Protein AF-A0A1F2P6I3-F1 (afdb_monomer)

Mean predicted aligned error: 10.15 Å

Solvent-accessible surface area (backbone atoms only — not comparable to full-atom values): 3891 Å² total; per-residue (Å²): 133,88,76,57,69,67,57,54,53,54,46,53,57,48,52,42,52,50,50,30,48,47,37,40,68,79,65,62,44,55,70,69,55,25,49,55,50,34,52,50,54,49,55,52,53,52,62,63,62,74,70,72,62,95,82,73,83,79,83,76,85,80,129

Radius of gyration: 14.07 Å; Cα contacts (8 Å, |Δi|>4): 18; chains: 1; bounding box: 28×20×36 Å

Nearest PDB structures (foldseek):
  3m6k-assembly1_A  TM=8.182E-01  e=2.372E+00  Methanopyrus kandleri AV19
  1f5t-assembly1_A  TM=7.127E-01  e=4.315E+00  Corynebacterium diphtheriae

Foldseek 3Di:
DDDDPVVVVVVLVVQLVVQLCCCCPVVVDDNVVSNVVSVVVSVVVVVVVVDDDPPDDDDDPDD

Organism: NCBI:txid1839936

Structure (mmCIF, N/CA/C/O backbone):
data_AF-A0A1F2P6I3-F1
#
_entry.id   AF-A0A1F2P6I3-F1
#
loop_
_atom_site.group_PDB
_atom_site.id
_atom_site.type_symbol
_atom_site.label_atom_id
_atom_site.label_alt_id
_atom_site.label_comp_id
_atom_site.label_asym_id
_atom_site.label_entity_id
_atom_site.label_seq_id
_atom_site.pdbx_PDB_ins_code
_atom_site.Cartn_x
_atom_site.Cartn_y
_atom_site.Cartn_z
_atom_site.occupancy
_atom_site.B_iso_or_equiv
_atom_site.auth_seq_id
_atom_site.auth_comp_id
_atom_site.auth_asym_id
_atom_site.auth_atom_id
_atom_site.pdbx_PDB_model_num
ATOM 1 N N . MET A 1 1 ? 12.480 3.289 -24.902 1.00 46.03 1 MET A N 1
ATOM 2 C CA . MET A 1 1 ? 11.543 4.409 -24.665 1.00 46.03 1 MET A CA 1
ATOM 3 C C . MET A 1 1 ? 11.625 4.729 -23.181 1.00 46.03 1 MET A C 1
ATOM 5 O O . MET A 1 1 ? 11.253 3.877 -22.385 1.00 46.03 1 MET A O 1
ATOM 9 N N . GLU A 1 2 ? 12.232 5.850 -22.791 1.00 52.50 2 GLU A N 1
ATOM 10 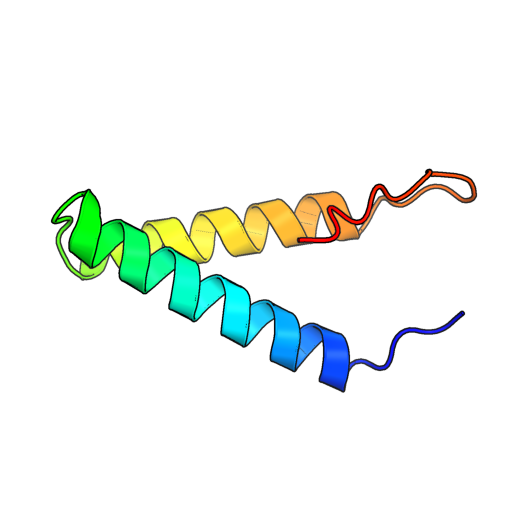C CA . GLU A 1 2 ? 12.404 6.181 -21.368 1.00 52.50 2 GLU A CA 1
ATOM 11 C C . GLU A 1 2 ? 11.073 6.669 -20.789 1.00 52.50 2 GLU A C 1
ATOM 13 O O . GLU A 1 2 ? 10.530 7.686 -21.219 1.00 52.50 2 GLU A O 1
ATOM 18 N N . VAL A 1 3 ? 10.513 5.914 -19.842 1.00 61.00 3 VAL A N 1
ATOM 19 C CA . VAL A 1 3 ? 9.297 6.320 -19.132 1.00 61.00 3 VAL A CA 1
ATOM 20 C C . VAL A 1 3 ? 9.670 7.427 -18.139 1.00 61.00 3 VAL A C 1
ATOM 22 O O . VAL A 1 3 ? 10.563 7.214 -17.313 1.00 61.00 3 VAL A O 1
ATOM 25 N N . PRO A 1 4 ? 9.007 8.597 -18.169 1.00 71.69 4 PRO A N 1
ATOM 26 C CA . PRO A 1 4 ? 9.302 9.686 -17.244 1.00 71.69 4 PRO A CA 1
ATOM 27 C C . PRO A 1 4 ? 9.142 9.245 -15.783 1.00 71.69 4 PRO A C 1
ATOM 29 O O . PRO A 1 4 ? 8.126 8.657 -15.411 1.00 71.69 4 PRO A O 1
ATOM 32 N N . LYS A 1 5 ? 10.113 9.571 -14.920 1.00 67.50 5 LYS A N 1
ATOM 33 C CA . LYS A 1 5 ? 10.095 9.202 -13.486 1.00 67.50 5 LYS A CA 1
ATOM 34 C C . LYS A 1 5 ? 8.841 9.693 -12.746 1.00 67.50 5 LYS A C 1
ATOM 36 O O . LYS A 1 5 ? 8.361 9.035 -11.826 1.00 67.50 5 LYS A O 1
ATOM 41 N N . GLU A 1 6 ? 8.280 10.820 -13.173 1.00 67.75 6 GLU A N 1
ATOM 42 C CA . GLU A 1 6 ? 7.032 11.379 -12.637 1.00 67.75 6 GLU A CA 1
ATOM 43 C C . GLU A 1 6 ? 5.817 10.485 -12.910 1.00 67.75 6 GLU A C 1
ATOM 45 O O . GLU A 1 6 ? 4.928 10.367 -12.062 1.00 67.75 6 GLU A O 1
ATOM 50 N N . TYR A 1 7 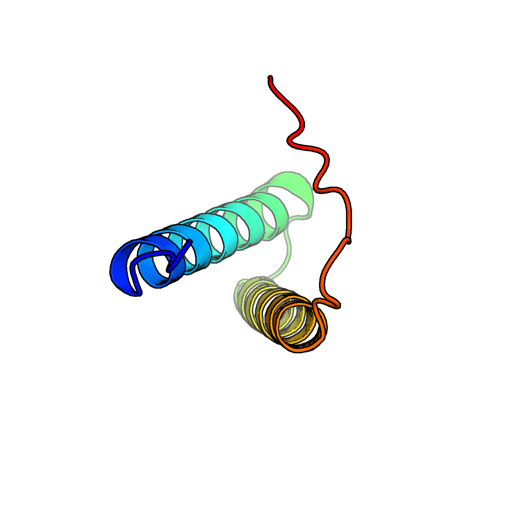? 5.799 9.807 -14.062 1.00 66.44 7 TYR A N 1
ATOM 51 C CA . TYR A 1 7 ? 4.748 8.855 -14.411 1.00 66.44 7 TYR A CA 1
ATOM 52 C C . TYR A 1 7 ? 4.782 7.646 -13.474 1.00 66.44 7 TYR A C 1
ATOM 54 O O . TYR A 1 7 ? 3.749 7.256 -12.936 1.00 66.44 7 TYR A O 1
ATOM 62 N N . ILE A 1 8 ? 5.978 7.117 -13.204 1.00 69.06 8 ILE A N 1
ATOM 63 C CA . ILE A 1 8 ? 6.190 5.992 -12.281 1.00 69.06 8 ILE A CA 1
ATOM 64 C C . ILE A 1 8 ? 5.758 6.374 -10.858 1.00 69.06 8 ILE A C 1
ATOM 66 O O . ILE A 1 8 ? 4.998 5.648 -10.226 1.00 69.06 8 ILE A O 1
ATOM 70 N N . SER A 1 9 ? 6.160 7.552 -10.375 1.00 70.31 9 SER A N 1
ATOM 71 C CA . SER A 1 9 ? 5.763 8.052 -9.049 1.00 70.31 9 SER A CA 1
ATOM 72 C C . SER A 1 9 ? 4.242 8.212 -8.913 1.00 70.31 9 SER A C 1
ATOM 74 O O . SER A 1 9 ? 3.635 7.775 -7.931 1.00 70.31 9 SER A O 1
ATOM 76 N N . THR A 1 10 ? 3.598 8.787 -9.931 1.00 73.62 10 THR A N 1
ATOM 77 C CA . THR A 1 10 ? 2.140 8.970 -9.948 1.00 73.62 10 THR A CA 1
ATOM 78 C C . THR A 1 10 ? 1.407 7.631 -10.003 1.00 73.62 10 THR A C 1
ATOM 80 O O . THR A 1 10 ? 0.396 7.452 -9.320 1.00 73.62 10 THR A O 1
ATOM 83 N N . PHE A 1 11 ? 1.926 6.684 -10.785 1.00 73.31 11 PHE A N 1
ATOM 84 C CA . PHE A 1 11 ? 1.397 5.332 -10.894 1.00 73.31 11 PHE A CA 1
ATOM 85 C C . PHE A 1 11 ? 1.489 4.582 -9.559 1.00 73.31 11 PHE A C 1
ATOM 87 O O . PHE A 1 11 ? 0.467 4.112 -9.062 1.00 73.31 11 PHE A O 1
ATOM 94 N N . ASN A 1 12 ? 2.663 4.571 -8.923 1.00 72.75 12 ASN A N 1
ATOM 95 C CA . ASN A 1 12 ? 2.881 3.908 -7.635 1.00 72.75 12 ASN A CA 1
ATOM 96 C C . ASN A 1 12 ? 1.947 4.467 -6.557 1.00 72.75 12 ASN A C 1
ATOM 98 O O . ASN A 1 12 ? 1.254 3.714 -5.875 1.00 72.75 12 ASN A O 1
ATOM 102 N N . ARG A 1 13 ? 1.817 5.798 -6.483 1.00 78.50 13 ARG A N 1
ATOM 103 C CA . ARG A 1 13 ? 0.895 6.458 -5.546 1.00 78.50 13 ARG A CA 1
ATOM 104 C C . ARG A 1 13 ? -0.570 6.088 -5.793 1.00 78.50 13 ARG A C 1
ATOM 106 O O . ARG A 1 13 ? -1.373 6.071 -4.859 1.00 78.50 13 ARG A O 1
ATOM 113 N N . ARG A 1 14 ? -0.954 5.856 -7.051 1.00 81.44 14 ARG A N 1
ATOM 114 C CA . ARG A 1 14 ? -2.318 5.454 -7.412 1.00 81.44 14 ARG A CA 1
ATOM 115 C C . ARG A 1 14 ? -2.592 4.009 -7.001 1.00 81.44 14 ARG A C 1
ATOM 117 O O . ARG A 1 14 ? -3.632 3.769 -6.394 1.00 81.44 14 ARG A O 1
ATOM 124 N N . ILE A 1 15 ? -1.659 3.098 -7.278 1.00 82.31 15 ILE A N 1
ATOM 125 C CA . ILE A 1 15 ? -1.745 1.685 -6.884 1.00 82.31 15 ILE A CA 1
ATOM 126 C C . ILE A 1 15 ? -1.825 1.553 -5.365 1.00 82.31 15 ILE A C 1
ATOM 128 O O . ILE A 1 15 ? -2.746 0.916 -4.867 1.00 82.31 15 ILE A O 1
ATOM 132 N N . GLU A 1 16 ? -0.944 2.228 -4.624 1.00 83.81 16 GLU A N 1
ATOM 133 C CA . GLU A 1 16 ? -0.930 2.192 -3.158 1.00 83.81 16 GLU A CA 1
ATOM 134 C C . GLU A 1 16 ? -2.282 2.621 -2.562 1.00 83.81 16 GLU A C 1
ATOM 136 O O . GLU A 1 16 ? -2.851 1.936 -1.712 1.00 83.81 16 GLU A O 1
ATOM 141 N N . LYS A 1 17 ? -2.849 3.734 -3.051 1.00 87.12 17 LYS A N 1
ATOM 142 C CA . LYS A 1 17 ? -4.158 4.226 -2.594 1.00 87.12 17 LYS A CA 1
ATOM 143 C C . LYS A 1 17 ? -5.296 3.268 -2.924 1.00 87.12 17 LYS A C 1
ATOM 145 O O . LYS A 1 17 ? -6.195 3.097 -2.099 1.00 87.12 17 LYS A O 1
ATOM 150 N N . GLN A 1 18 ? -5.289 2.704 -4.129 1.00 87.69 18 GLN A N 1
ATOM 151 C CA . GLN A 1 18 ? -6.330 1.784 -4.568 1.00 87.69 18 GLN A CA 1
ATOM 152 C C . GLN A 1 18 ? -6.290 0.499 -3.738 1.00 87.69 18 GLN A C 1
ATOM 154 O O . GLN A 1 18 ? -7.302 0.125 -3.150 1.00 87.69 18 GLN A O 1
ATOM 159 N N . LEU A 1 19 ? -5.106 -0.094 -3.591 1.00 87.56 19 LEU A N 1
ATOM 160 C CA . LEU A 1 19 ? -4.907 -1.315 -2.824 1.00 87.56 19 LEU A CA 1
ATOM 161 C C . LEU A 1 19 ? -5.299 -1.130 -1.352 1.00 87.56 19 LEU A C 1
ATOM 163 O O . LEU A 1 19 ? -6.040 -1.933 -0.789 1.00 87.56 19 LEU A O 1
ATOM 167 N N . TYR A 1 20 ? -4.872 -0.024 -0.738 1.00 90.00 20 TYR A N 1
ATOM 168 C CA . TYR A 1 20 ? -5.256 0.312 0.630 1.00 90.00 20 TYR A CA 1
ATOM 169 C C . TYR A 1 20 ? -6.781 0.434 0.783 1.00 90.00 20 TYR A C 1
ATOM 171 O O . TYR A 1 20 ? -7.354 -0.057 1.760 1.00 90.00 20 TYR A O 1
ATOM 179 N N . SER A 1 21 ? -7.443 1.091 -0.177 1.00 89.19 21 SER A N 1
ATOM 180 C CA . SER A 1 21 ? -8.897 1.267 -0.179 1.00 89.19 21 SER A CA 1
ATOM 181 C C . SER A 1 21 ? -9.632 -0.069 -0.289 1.00 89.19 21 SER A C 1
ATOM 183 O O . SER A 1 21 ? -10.577 -0.294 0.464 1.00 89.19 21 SER A O 1
ATOM 185 N N . GLU A 1 22 ? -9.202 -0.958 -1.183 1.00 90.44 22 GLU A N 1
ATOM 186 C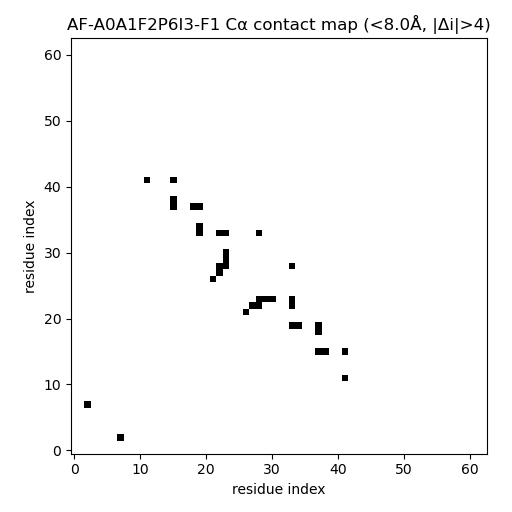 CA . GLU A 1 22 ? -9.788 -2.293 -1.377 1.00 90.44 22 GLU A CA 1
ATOM 187 C C . GLU A 1 22 ? -9.602 -3.167 -0.126 1.00 90.44 22 GLU A C 1
ATOM 189 O O . GLU A 1 22 ? -10.567 -3.714 0.406 1.00 90.44 22 GLU A O 1
ATOM 194 N N . LEU A 1 23 ? -8.395 -3.197 0.451 1.00 89.88 23 LEU A N 1
ATOM 195 C CA . LEU A 1 23 ? -8.111 -3.921 1.699 1.00 89.88 23 LEU A CA 1
ATOM 196 C C . LEU A 1 2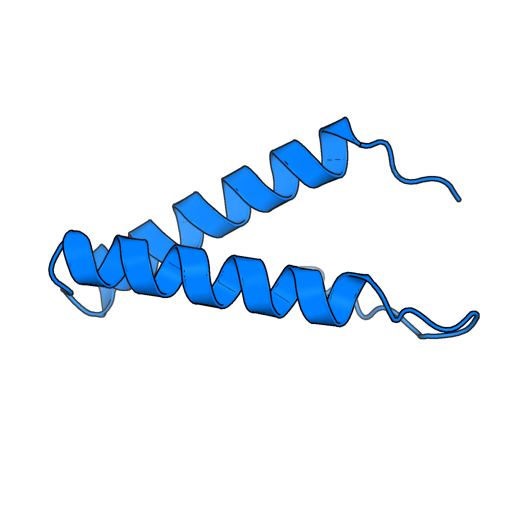3 ? -8.970 -3.431 2.871 1.00 89.88 23 LEU A C 1
ATOM 198 O O . LEU A 1 23 ? -9.404 -4.215 3.719 1.00 89.88 23 LEU A O 1
ATOM 202 N N 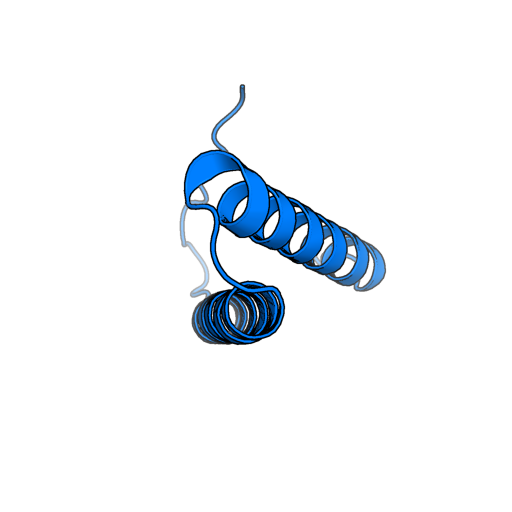. ARG A 1 24 ? -9.224 -2.121 2.934 1.00 89.94 24 ARG A N 1
ATOM 203 C CA . ARG A 1 24 ? -10.042 -1.539 3.998 1.00 89.94 24 ARG A CA 1
ATOM 204 C C . ARG A 1 24 ? -11.533 -1.779 3.782 1.00 89.94 24 ARG A C 1
ATOM 206 O O . ARG A 1 24 ? -12.243 -1.981 4.762 1.00 89.94 24 ARG A O 1
ATOM 213 N N . ARG A 1 25 ? -12.008 -1.704 2.540 1.00 91.19 25 ARG A N 1
ATOM 214 C CA . ARG A 1 25 ? -13.437 -1.741 2.210 1.00 91.19 25 ARG A CA 1
ATOM 215 C C . ARG A 1 25 ? -13.961 -3.161 2.040 1.00 91.19 25 ARG A C 1
ATOM 217 O O . ARG A 1 25 ? -14.993 -3.483 2.615 1.00 91.19 25 ARG A O 1
ATOM 224 N N . ASP A 1 26 ? -13.244 -3.996 1.300 1.00 90.88 26 ASP A N 1
ATOM 225 C CA . ASP A 1 26 ? -13.740 -5.311 0.888 1.00 90.88 26 ASP A CA 1
ATOM 226 C C . ASP A 1 26 ? -13.330 -6.399 1.889 1.00 90.88 26 ASP A C 1
ATOM 228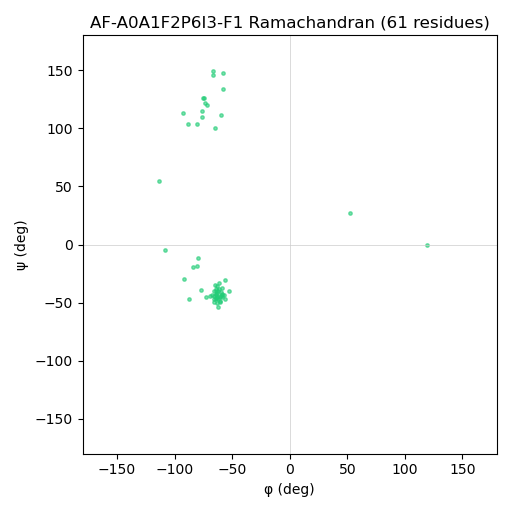 O O . ASP A 1 26 ? -14.075 -7.346 2.125 1.00 90.88 26 ASP A O 1
ATOM 232 N N . TYR A 1 27 ? -12.187 -6.213 2.560 1.00 89.62 27 TYR A N 1
ATOM 233 C CA . TYR A 1 27 ? -11.652 -7.160 3.547 1.00 89.62 27 TYR A CA 1
ATOM 234 C C . TYR A 1 27 ? -11.738 -6.663 4.996 1.00 89.62 27 TYR A C 1
ATOM 236 O O . TYR A 1 27 ? -11.421 -7.402 5.926 1.00 89.62 27 TYR A O 1
ATOM 244 N N . SER A 1 28 ? -12.183 -5.418 5.213 1.00 92.31 28 SER A N 1
ATOM 245 C CA . SER A 1 28 ? -12.347 -4.809 6.544 1.00 92.31 28 SER A CA 1
ATOM 246 C C . SER A 1 28 ? -11.101 -4.879 7.439 1.00 92.31 28 SER A C 1
ATOM 248 O O . SER A 1 28 ? -11.204 -4.847 8.669 1.00 92.31 28 SER A O 1
ATOM 250 N N . PHE A 1 29 ? -9.903 -4.941 6.850 1.00 92.94 29 PHE A N 1
ATOM 251 C CA . PHE A 1 29 ? -8.681 -5.085 7.631 1.00 92.94 29 PHE A CA 1
ATOM 252 C C . PHE A 1 29 ? -8.396 -3.848 8.497 1.00 92.94 29 PHE A C 1
ATOM 254 O O . PHE A 1 29 ? -8.751 -2.719 8.128 1.00 92.94 29 PHE A O 1
ATOM 261 N N . PRO A 1 30 ? -7.744 -4.022 9.664 1.00 93.75 30 PRO A N 1
ATOM 262 C CA . PRO A 1 30 ? -7.260 -2.907 10.468 1.00 93.75 30 PRO A CA 1
ATOM 263 C C . PRO A 1 30 ? -6.299 -2.016 9.675 1.00 93.75 30 PRO A C 1
ATOM 265 O O . PRO A 1 30 ? -5.511 -2.498 8.867 1.00 93.75 30 PRO A O 1
ATOM 268 N N . GLN A 1 31 ? -6.301 -0.714 9.961 1.00 89.75 31 GLN A N 1
ATOM 269 C CA . GLN A 1 31 ? -5.491 0.278 9.241 1.00 89.75 31 GLN A CA 1
ATOM 270 C C . GLN A 1 31 ? -3.995 -0.077 9.167 1.00 89.75 31 GLN A C 1
ATOM 272 O O . GLN A 1 31 ? -3.369 0.114 8.125 1.00 89.75 31 GLN A O 1
ATOM 277 N N . ALA A 1 32 ? -3.430 -0.614 10.252 1.00 91.19 32 ALA A N 1
ATOM 278 C CA . ALA A 1 32 ? -2.035 -1.050 10.288 1.00 91.19 32 ALA A CA 1
ATOM 279 C C . ALA A 1 32 ? -1.760 -2.211 9.316 1.00 91.19 32 ALA A C 1
ATOM 281 O O . ALA A 1 32 ? -0.732 -2.220 8.643 1.00 91.19 32 ALA A O 1
ATOM 282 N N . VAL A 1 33 ? -2.709 -3.144 9.191 1.00 89.31 33 VAL A N 1
ATOM 283 C CA . VAL A 1 33 ? -2.623 -4.283 8.267 1.00 89.31 33 VAL A CA 1
ATOM 284 C C . VAL A 1 33 ? -2.730 -3.800 6.822 1.00 89.31 33 VAL A C 1
ATOM 286 O O . VAL A 1 33 ? -1.908 -4.186 5.998 1.00 89.31 33 VAL A O 1
ATOM 289 N N . CYS A 1 34 ? -3.662 -2.889 6.515 1.00 91.06 34 CYS A N 1
ATOM 290 C CA . CYS A 1 34 ? -3.776 -2.303 5.175 1.00 91.06 34 CYS A CA 1
ATOM 291 C C . CYS A 1 34 ? -2.485 -1.593 4.740 1.00 91.06 34 CYS A C 1
ATOM 293 O O . CYS A 1 34 ? -2.061 -1.757 3.597 1.00 91.06 34 CYS A O 1
ATOM 295 N N . ARG A 1 35 ? -1.851 -0.822 5.638 1.00 87.06 35 ARG A N 1
ATOM 296 C CA . ARG A 1 35 ? -0.558 -0.167 5.369 1.00 87.06 35 ARG A CA 1
ATOM 297 C C . ARG A 1 35 ? 0.543 -1.182 5.093 1.00 87.06 35 ARG A C 1
ATOM 299 O O . ARG A 1 35 ? 1.153 -1.128 4.034 1.00 87.06 35 ARG A O 1
ATOM 306 N N . SER A 1 36 ? 0.732 -2.131 6.009 1.00 89.81 36 SER A N 1
ATOM 307 C CA . SER A 1 36 ? 1.794 -3.132 5.895 1.00 89.81 36 SER A CA 1
ATOM 308 C C . SER A 1 36 ? 1.659 -3.974 4.623 1.00 89.81 36 SER A C 1
ATOM 310 O O . SER A 1 36 ? 2.649 -4.213 3.937 1.00 89.81 36 SER A O 1
ATOM 312 N N . LEU A 1 37 ? 0.435 -4.366 4.255 1.00 88.38 37 LEU A N 1
ATOM 313 C CA . LEU A 1 37 ? 0.190 -5.088 3.009 1.00 88.38 37 LEU A CA 1
ATOM 314 C C . LEU A 1 37 ? 0.448 -4.211 1.781 1.00 88.38 37 LEU A C 1
ATOM 316 O O . LEU A 1 37 ? 1.096 -4.667 0.847 1.00 88.38 37 LEU A O 1
ATOM 320 N N . SER A 1 38 ? -0.004 -2.955 1.775 1.00 87.56 38 SER A N 1
ATOM 321 C CA . SER A 1 38 ? 0.217 -2.052 0.634 1.00 87.56 38 SER A CA 1
ATOM 322 C C . SER A 1 38 ? 1.701 -1.787 0.377 1.00 87.56 38 SER A C 1
ATOM 324 O O . SER A 1 38 ? 2.140 -1.811 -0.774 1.00 87.56 38 SER A O 1
ATOM 326 N N . GLU A 1 39 ? 2.491 -1.620 1.437 1.00 86.31 39 GLU A N 1
ATOM 327 C CA . GLU A 1 39 ? 3.951 -1.511 1.358 1.00 86.31 39 GLU A CA 1
ATOM 328 C C . GLU A 1 39 ? 4.587 -2.812 0.840 1.00 86.31 39 GLU A C 1
ATOM 330 O O . GLU A 1 39 ? 5.432 -2.774 -0.059 1.00 86.31 39 GLU A O 1
ATOM 335 N N . LEU A 1 40 ? 4.134 -3.972 1.333 1.00 86.44 40 LEU A N 1
ATOM 336 C CA . LEU A 1 40 ? 4.616 -5.280 0.883 1.00 86.44 40 LEU A CA 1
ATOM 337 C C . LEU A 1 40 ? 4.361 -5.489 -0.616 1.00 86.44 40 LEU A C 1
ATOM 339 O O . LEU A 1 40 ? 5.286 -5.822 -1.351 1.00 86.44 40 LEU A O 1
ATOM 343 N N . PHE A 1 41 ? 3.138 -5.248 -1.089 1.00 83.00 41 PHE A N 1
ATOM 344 C CA . PHE A 1 41 ? 2.796 -5.409 -2.503 1.00 83.00 41 PHE A CA 1
ATOM 345 C C . PHE A 1 41 ? 3.565 -4.433 -3.396 1.00 83.00 41 PHE A C 1
ATOM 347 O O . PHE A 1 41 ? 4.044 -4.833 -4.454 1.00 83.00 41 PHE A O 1
ATOM 354 N N . THR A 1 42 ? 3.745 -3.185 -2.959 1.00 80.81 42 THR A N 1
ATOM 355 C CA . THR A 1 42 ? 4.522 -2.190 -3.715 1.00 80.81 42 THR A CA 1
ATOM 356 C C . THR A 1 42 ? 5.989 -2.608 -3.832 1.00 80.81 42 THR A C 1
ATOM 358 O O . THR A 1 42 ? 6.529 -2.619 -4.934 1.00 80.81 42 THR A O 1
ATOM 361 N N . SER A 1 43 ? 6.612 -3.050 -2.734 1.00 79.94 43 SER A N 1
ATOM 362 C CA . SER A 1 43 ? 8.004 -3.527 -2.756 1.00 79.94 43 SER A CA 1
ATOM 363 C C . SER A 1 43 ? 8.193 -4.775 -3.625 1.00 79.94 43 SER A C 1
ATOM 365 O O . SER A 1 43 ? 9.200 -4.902 -4.321 1.00 79.94 43 SER A O 1
ATOM 367 N N . TYR A 1 44 ? 7.206 -5.675 -3.642 1.00 76.62 44 TYR A N 1
ATOM 368 C CA . TYR A 1 44 ? 7.212 -6.842 -4.517 1.00 76.62 44 TYR A CA 1
ATOM 369 C C . TYR A 1 44 ? 7.113 -6.424 -5.987 1.00 76.62 44 TYR A C 1
ATOM 371 O O . TYR A 1 44 ? 7.905 -6.874 -6.806 1.00 76.62 44 TYR A O 1
ATOM 379 N N . LEU A 1 45 ? 6.195 -5.519 -6.334 1.00 72.75 45 LEU A N 1
ATOM 380 C CA . LEU A 1 45 ? 6.064 -5.008 -7.701 1.00 72.75 45 LEU A CA 1
ATOM 381 C C . LEU A 1 45 ? 7.332 -4.290 -8.179 1.00 72.75 45 LEU A C 1
ATOM 383 O O . LEU A 1 45 ? 7.732 -4.472 -9.331 1.00 72.75 45 LEU A O 1
ATOM 387 N N . ASP A 1 46 ? 7.996 -3.532 -7.305 1.00 70.00 46 ASP A N 1
ATOM 388 C CA . ASP A 1 46 ? 9.285 -2.910 -7.610 1.00 70.00 46 ASP A CA 1
ATOM 389 C C . ASP A 1 46 ? 10.368 -3.968 -7.872 1.00 70.00 46 ASP A C 1
ATOM 391 O O . ASP A 1 46 ? 11.102 -3.851 -8.852 1.00 70.00 46 ASP A O 1
ATOM 395 N N 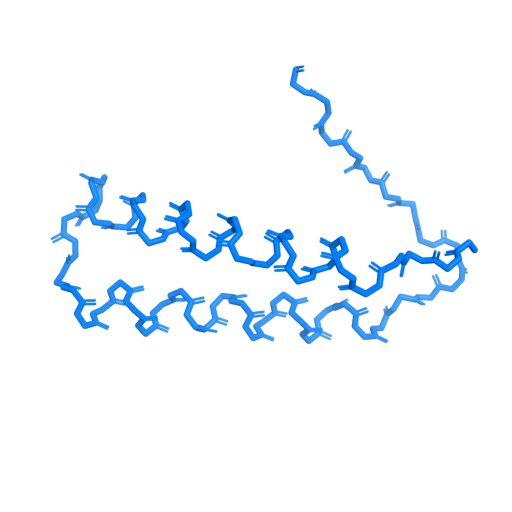. LEU A 1 47 ? 10.419 -5.051 -7.085 1.00 64.75 47 LEU A N 1
ATOM 396 C CA . LEU A 1 47 ? 11.374 -6.151 -7.275 1.00 64.75 47 LEU A CA 1
ATOM 397 C C . LEU A 1 47 ? 11.269 -6.781 -8.677 1.00 64.75 47 LEU A C 1
ATOM 399 O O . LEU A 1 47 ? 12.288 -6.998 -9.330 1.00 64.75 47 LEU A O 1
ATOM 403 N N . TYR A 1 48 ? 10.051 -7.010 -9.177 1.00 60.72 48 TYR A N 1
ATOM 404 C CA . TYR A 1 48 ? 9.835 -7.534 -10.537 1.00 60.72 48 TYR A CA 1
ATOM 405 C C . TYR A 1 48 ? 9.957 -6.474 -11.635 1.00 60.72 48 TYR A C 1
ATOM 407 O O . TYR A 1 48 ? 10.036 -6.809 -12.815 1.00 60.72 48 TYR A O 1
ATOM 415 N N . SER A 1 49 ? 9.994 -5.192 -11.276 1.00 61.06 49 SER A N 1
ATOM 416 C CA . SER A 1 49 ? 10.163 -4.101 -12.239 1.00 61.06 49 SER A CA 1
ATOM 417 C C . SER A 1 49 ? 11.622 -3.891 -12.654 1.00 61.06 49 SER A C 1
ATOM 419 O O . SER A 1 49 ? 11.864 -3.280 -13.694 1.00 61.06 49 SER A O 1
ATOM 421 N N . VAL A 1 50 ? 12.585 -4.408 -11.879 1.00 59.00 50 VAL A N 1
ATOM 422 C CA . VAL A 1 50 ? 14.032 -4.239 -12.118 1.00 59.00 50 VAL A CA 1
ATOM 423 C C . VAL A 1 50 ? 14.593 -5.252 -13.127 1.00 59.00 50 VAL A C 1
ATOM 425 O O . VAL A 1 50 ? 15.627 -4.995 -13.735 1.00 59.00 50 VAL A O 1
ATOM 428 N N . GLN A 1 51 ? 13.902 -6.368 -13.377 1.00 51.53 51 GLN A N 1
ATOM 429 C CA . GLN A 1 51 ? 14.390 -7.455 -14.234 1.00 51.53 51 GLN A CA 1
ATOM 430 C C . GLN A 1 51 ? 13.544 -7.599 -15.506 1.00 51.53 51 GLN A C 1
ATOM 432 O O . GLN A 1 51 ? 12.983 -8.652 -15.797 1.00 51.53 51 GLN A O 1
ATOM 437 N N . ARG A 1 52 ? 13.400 -6.499 -16.251 1.00 58.56 52 ARG A N 1
ATOM 438 C CA . ARG A 1 52 ? 12.759 -6.519 -17.570 1.00 58.56 52 ARG A CA 1
ATOM 439 C C . ARG A 1 52 ? 13.815 -6.813 -18.627 1.00 58.56 52 ARG A C 1
ATOM 441 O O . ARG A 1 52 ? 14.599 -5.928 -18.957 1.00 58.56 52 ARG A O 1
ATOM 448 N N . ASP A 1 53 ? 13.831 -8.041 -19.135 1.00 56.66 53 ASP A N 1
ATOM 449 C CA . ASP A 1 53 ? 14.642 -8.394 -20.302 1.00 56.66 53 ASP A CA 1
ATOM 450 C C . ASP A 1 53 ? 14.132 -7.664 -21.556 1.00 56.66 53 ASP A C 1
ATOM 452 O O . ASP A 1 53 ? 12.925 -7.443 -21.734 1.00 56.66 53 ASP A O 1
ATOM 456 N N . GLU A 1 54 ? 15.055 -7.302 -22.449 1.00 53.69 54 GLU A N 1
ATOM 457 C CA . GLU A 1 54 ? 14.711 -6.773 -23.769 1.00 53.69 54 GLU A CA 1
ATOM 458 C C . GLU A 1 54 ? 13.887 -7.819 -24.543 1.00 53.69 54 GLU A C 1
ATOM 460 O O . GLU A 1 54 ? 14.388 -8.876 -24.916 1.00 53.69 54 GLU A O 1
ATOM 465 N N . GLY A 1 55 ? 12.599 -7.535 -24.777 1.00 58.78 55 GLY A N 1
ATOM 466 C CA . GLY A 1 55 ? 11.690 -8.404 -25.543 1.00 58.78 55 GLY A CA 1
ATOM 467 C C . GLY A 1 55 ? 10.471 -8.931 -24.781 1.00 58.78 55 GLY A C 1
ATOM 468 O O . GLY A 1 55 ? 9.644 -9.631 -25.366 1.00 58.78 55 GLY A O 1
ATOM 469 N N . GLN A 1 56 ? 10.308 -8.593 -23.500 1.00 56.91 56 GLN A N 1
ATOM 470 C CA . GLN A 1 56 ? 9.151 -9.042 -22.727 1.00 56.91 56 GLN A CA 1
ATOM 471 C C . GLN A 1 56 ? 7.857 -8.317 -23.158 1.00 56.91 56 GLN A C 1
ATOM 473 O O . GLN A 1 56 ? 7.752 -7.092 -23.082 1.00 56.91 56 GLN A O 1
ATOM 478 N N . ILE A 1 57 ? 6.858 -9.081 -23.621 1.00 57.88 57 ILE A N 1
ATOM 479 C CA . ILE A 1 57 ? 5.564 -8.562 -24.095 1.00 57.88 57 ILE A CA 1
ATOM 480 C C . ILE A 1 57 ? 4.718 -8.112 -22.899 1.00 57.88 57 ILE A C 1
ATOM 482 O O . ILE A 1 57 ? 4.398 -8.907 -22.014 1.00 57.88 57 ILE A O 1
ATOM 486 N N . ILE A 1 58 ? 4.325 -6.837 -22.893 1.00 60.22 58 ILE A N 1
ATOM 487 C CA . ILE A 1 58 ? 3.452 -6.256 -21.869 1.00 60.22 58 ILE A CA 1
ATOM 488 C C . ILE A 1 58 ? 2.003 -6.365 -22.345 1.00 60.22 58 ILE A C 1
ATOM 490 O O . ILE A 1 58 ? 1.599 -5.704 -23.302 1.00 60.22 58 ILE A O 1
ATOM 494 N N . PHE A 1 59 ? 1.203 -7.171 -21.651 1.00 48.34 59 PHE A N 1
ATOM 495 C CA . PHE A 1 59 ? -0.245 -7.154 -21.822 1.00 48.34 59 PHE A CA 1
ATOM 496 C C . PHE A 1 59 ? -0.819 -5.989 -21.020 1.00 48.34 59 PHE A C 1
ATOM 498 O O . PHE A 1 59 ? -0.936 -6.048 -19.797 1.00 48.34 59 PHE A O 1
ATOM 505 N N . HIS A 1 60 ? -1.184 -4.914 -21.711 1.00 46.53 60 HIS A N 1
ATOM 506 C CA . HIS A 1 60 ? -2.072 -3.916 -21.137 1.00 46.53 60 HIS A CA 1
ATOM 507 C C . HIS A 1 60 ? -3.488 -4.486 -21.1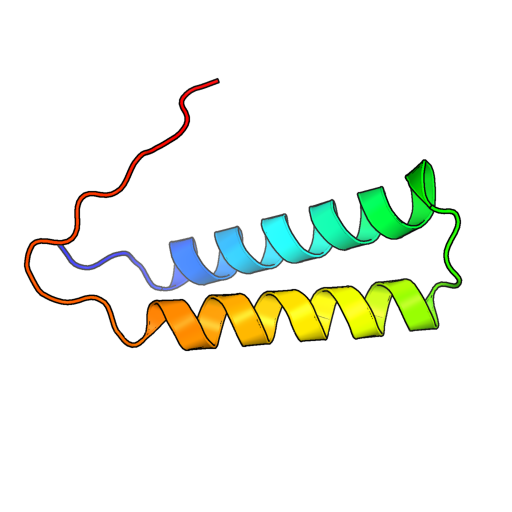74 1.00 46.53 60 HIS A C 1
ATOM 509 O O . HIS A 1 60 ? -4.070 -4.630 -22.248 1.00 46.53 60 HIS A O 1
ATOM 515 N N . ALA A 1 61 ? -4.041 -4.828 -20.010 1.00 35.91 61 ALA A N 1
ATOM 516 C CA . ALA A 1 61 ? -5.477 -5.029 -19.901 1.00 35.91 61 ALA A CA 1
ATOM 517 C C . ALA A 1 61 ? -6.146 -3.672 -20.167 1.00 35.91 61 ALA A C 1
ATOM 519 O O . ALA A 1 61 ? -6.131 -2.783 -19.315 1.00 35.91 61 ALA A O 1
ATOM 520 N N . ALA A 1 62 ? -6.641 -3.490 -21.390 1.00 41.38 62 ALA A N 1
ATOM 521 C CA . ALA A 1 62 ? -7.552 -2.408 -21.718 1.00 41.38 62 ALA A CA 1
ATOM 522 C C . ALA A 1 62 ? -8.924 -2.773 -21.142 1.00 41.38 62 ALA A C 1
ATOM 524 O O . ALA A 1 62 ? -9.416 -3.880 -21.367 1.00 41.38 62 ALA A O 1
ATOM 525 N N . LEU A 1 63 ? -9.473 -1.853 -20.354 1.00 34.69 63 LEU A N 1
ATOM 526 C CA . LEU A 1 63 ? -10.823 -1.912 -19.806 1.00 34.69 63 LEU A CA 1
ATOM 527 C C . LEU A 1 63 ? -11.771 -1.179 -20.756 1.00 34.69 63 LEU A C 1
ATOM 529 O O . LEU A 1 63 ? -11.348 -0.116 -21.270 1.00 34.69 63 LEU A O 1
#

Sequence (63 aa):
MEVPKEYISTFNRRIEKQLYSELRRDYSFPQAVCRSLSEL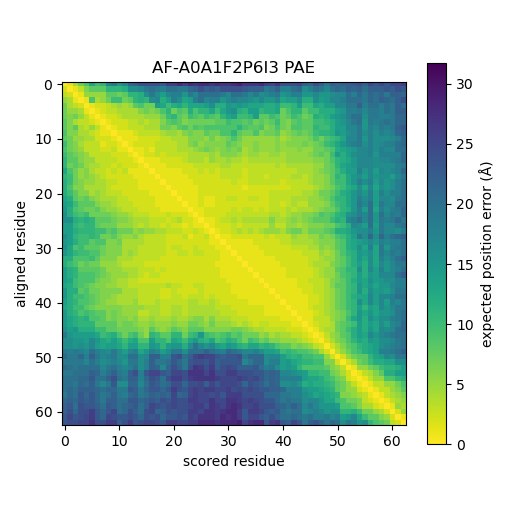FTSYLDLYSVQRDEGQIIFHAAL

Secondary structure (DSSP, 8-state):
----HHHHHHHHHHHHHHHHHHHHHTS---HHHHHHHHHHHHHHHHHHHS---TT--------

pLDDT: mean 73.61, std 16.17, range [34.69, 93.75]